Protein AF-A0A939QB23-F1 (afdb_monomer_lite)

Foldseek 3Di:
DDDPDDPVVLVVVLVVLLVVCVVVVDQEAEDEDDSRLLSNLVSCLVVVHAYEYEDPDFPLDPPDPPVVNVVSLVSLLVSLVSHQAYEYQDPVRLVVCVVSCSDPNVRYHYDHDDDPDDPPVPDDDCVVDNDDDDDDDPPPDPDDDDDPVPPPDDPDDDDPPVVVVVPDDPPPPPPPPD

pLDDT: mean 72.76, std 22.49, range [26.06, 95.0]

Sequence (178 aa):
MVRPIRPRDDFRAALHIRRELRKLRPDLVSTHSSKAGLLGRIAARSLGLPAIFTAHGWAFTEGVPDRQRRLYVHVERIAARLCDRIITVSNYDKKLALQHRIAPVSKVVCIHNGMPDIPSQGMARPEIDPPRIVMVAIHSVRRRHLPTSAKRLLFCVSSISQLRRLANPLSEIFQTLS

Radius of gyration: 20.02 Å; chains: 1; bounding box: 53×46×44 Å

Structure (mmCIF, N/CA/C/O backbone):
data_AF-A0A939QB23-F1
#
_entry.id   AF-A0A939QB23-F1
#
loop_
_atom_site.group_PDB
_atom_site.id
_atom_site.type_symbol
_atom_site.label_atom_id
_atom_site.label_alt_id
_atom_site.label_comp_id
_atom_site.label_asym_id
_atom_site.label_entity_id
_atom_site.label_seq_id
_atom_site.pdbx_PDB_ins_code
_atom_site.Cartn_x
_atom_site.Cartn_y
_atom_site.Cartn_z
_atom_site.occupancy
_atom_site.B_iso_or_equiv
_atom_site.auth_seq_id
_atom_site.auth_comp_id
_atom_site.auth_asym_id
_atom_site.auth_atom_id
_atom_site.pdbx_PDB_model_num
ATOM 1 N N . MET A 1 1 ? -6.378 -10.183 -11.777 1.00 32.69 1 MET A N 1
ATOM 2 C CA . MET A 1 1 ? -7.814 -10.538 -11.657 1.00 32.69 1 MET A CA 1
ATOM 3 C C . MET A 1 1 ? -8.615 -9.254 -11.429 1.00 32.69 1 MET A C 1
ATOM 5 O O . MET A 1 1 ? -8.747 -8.818 -10.291 1.00 32.69 1 MET A O 1
ATOM 9 N N . VAL A 1 2 ? -9.081 -8.598 -12.497 1.00 35.09 2 VAL A N 1
ATOM 10 C CA . VAL A 1 2 ? -9.930 -7.396 -12.395 1.00 35.09 2 VAL A CA 1
ATOM 11 C C . VAL A 1 2 ? -11.334 -7.869 -12.026 1.00 35.09 2 VAL A C 1
ATOM 13 O O . VAL A 1 2 ? -12.062 -8.391 -12.864 1.00 35.09 2 VAL A O 1
ATOM 16 N N . ARG A 1 3 ? -11.689 -7.800 -10.739 1.00 54.53 3 ARG A N 1
ATOM 17 C CA . ARG A 1 3 ? -13.065 -8.076 -10.307 1.00 54.53 3 ARG A CA 1
ATOM 18 C C . ARG A 1 3 ? -13.922 -6.851 -10.628 1.00 54.53 3 ARG A C 1
ATOM 20 O O . ARG A 1 3 ? -13.479 -5.748 -10.298 1.00 54.53 3 ARG A O 1
ATOM 27 N N . PRO A 1 4 ? -15.131 -7.017 -11.191 1.00 59.88 4 PRO A N 1
ATOM 28 C CA . PRO A 1 4 ? -16.029 -5.892 -11.409 1.00 59.88 4 PRO A CA 1
ATOM 29 C C . PRO A 1 4 ? -16.252 -5.139 -10.092 1.00 59.88 4 PRO A C 1
ATOM 31 O O . PRO A 1 4 ? -16.305 -5.733 -9.007 1.00 59.88 4 PRO A O 1
ATOM 34 N N . ILE A 1 5 ? -16.309 -3.812 -10.174 1.00 60.44 5 ILE A N 1
ATOM 35 C CA . ILE A 1 5 ? -16.643 -2.965 -9.029 1.00 60.44 5 ILE A CA 1
ATOM 36 C C . ILE A 1 5 ? -18.128 -3.185 -8.758 1.00 60.44 5 ILE A C 1
ATOM 38 O O . ILE A 1 5 ? -18.967 -2.918 -9.613 1.00 60.44 5 ILE A O 1
ATOM 42 N N . ARG A 1 6 ? -18.447 -3.742 -7.589 1.00 73.56 6 ARG A N 1
ATOM 43 C CA . ARG A 1 6 ? -19.817 -4.035 -7.169 1.00 73.56 6 ARG A CA 1
ATOM 44 C C . ARG A 1 6 ? -20.005 -3.351 -5.824 1.00 73.56 6 ARG A C 1
ATOM 46 O O . ARG A 1 6 ? -19.700 -3.960 -4.802 1.00 73.56 6 ARG A O 1
ATOM 53 N N . PRO A 1 7 ? -20.493 -2.099 -5.802 1.00 72.31 7 PRO A N 1
ATOM 54 C CA . PRO A 1 7 ? -20.489 -1.268 -4.598 1.00 72.31 7 PRO A CA 1
ATOM 55 C C . PRO A 1 7 ? -21.132 -1.936 -3.377 1.00 72.31 7 PRO A C 1
ATOM 57 O O . PRO A 1 7 ? -20.611 -1.835 -2.271 1.00 72.31 7 PRO A O 1
ATOM 60 N N . ARG A 1 8 ? -22.227 -2.682 -3.578 1.00 75.19 8 ARG A N 1
ATOM 61 C CA . ARG A 1 8 ? -22.914 -3.420 -2.504 1.00 75.19 8 ARG A CA 1
ATOM 62 C C . ARG A 1 8 ? -22.059 -4.549 -1.922 1.00 75.19 8 ARG A C 1
ATOM 64 O O . ARG A 1 8 ? -21.969 -4.680 -0.702 1.00 75.19 8 ARG A O 1
ATOM 71 N N . ASP A 1 9 ? -21.424 -5.341 -2.780 1.00 77.19 9 ASP A N 1
ATOM 72 C CA . ASP A 1 9 ? -20.570 -6.458 -2.358 1.00 77.19 9 ASP A CA 1
ATOM 73 C C . ASP A 1 9 ? -19.277 -5.943 -1.716 1.00 77.19 9 ASP A C 1
ATOM 75 O O . ASP A 1 9 ? -18.824 -6.478 -0.706 1.00 77.19 9 ASP A O 1
ATOM 79 N N . ASP A 1 10 ? -18.726 -4.855 -2.252 1.00 77.56 10 ASP A N 1
ATOM 80 C CA . ASP A 1 10 ? -17.527 -4.196 -1.737 1.00 77.56 10 ASP A CA 1
ATOM 81 C C . ASP A 1 10 ? -17.780 -3.560 -0.363 1.00 77.56 10 ASP A C 1
ATOM 83 O O . ASP A 1 10 ? -16.948 -3.670 0.539 1.00 77.56 10 ASP A O 1
ATOM 87 N N . PHE A 1 11 ? -18.967 -2.982 -0.154 1.00 78.94 11 PHE A N 1
ATOM 88 C CA . PHE A 1 11 ? -19.389 -2.484 1.152 1.00 78.94 11 PHE A CA 1
ATOM 89 C C . PHE A 1 11 ? -19.554 -3.615 2.175 1.00 78.94 11 PHE A C 1
ATOM 91 O O . PHE A 1 11 ? -19.039 -3.527 3.292 1.00 78.94 11 PHE A O 1
ATOM 98 N N . ARG A 1 12 ? -20.207 -4.724 1.794 1.00 80.94 12 ARG A N 1
ATOM 99 C CA . ARG A 1 12 ? -20.306 -5.918 2.653 1.00 80.94 12 ARG A CA 1
ATOM 100 C C . ARG A 1 12 ? -18.926 -6.477 2.996 1.00 80.94 12 ARG A C 1
ATOM 102 O O . ARG A 1 12 ? -18.689 -6.835 4.149 1.00 80.94 12 ARG A O 1
ATOM 109 N N . ALA A 1 13 ? -18.007 -6.503 2.032 1.00 78.44 13 ALA A N 1
ATOM 110 C CA . ALA A 1 13 ? -16.631 -6.926 2.252 1.00 78.44 13 ALA A CA 1
ATOM 111 C C . ALA A 1 13 ? -15.901 -6.001 3.239 1.00 78.44 13 ALA A C 1
ATOM 113 O O . ALA A 1 13 ? -15.275 -6.498 4.172 1.00 78.44 13 ALA A O 1
ATOM 114 N N . ALA A 1 14 ? -16.031 -4.677 3.108 1.00 80.19 14 ALA A N 1
ATOM 115 C CA . ALA A 1 14 ? -15.450 -3.726 4.059 1.00 80.19 14 ALA A CA 1
ATOM 116 C C . ALA A 1 14 ? -15.999 -3.911 5.482 1.00 80.19 14 ALA A C 1
ATOM 118 O O . ALA A 1 14 ? -15.229 -3.932 6.443 1.00 80.19 14 ALA A O 1
ATOM 119 N N . LEU A 1 15 ? -17.316 -4.105 5.629 1.00 83.50 15 LEU A N 1
ATOM 120 C CA . LEU A 1 15 ? -17.930 -4.389 6.929 1.00 83.50 15 LEU A CA 1
ATOM 121 C C . LEU A 1 15 ? -17.417 -5.697 7.532 1.00 83.50 15 LEU A C 1
ATOM 123 O O . LEU A 1 15 ? -17.169 -5.758 8.736 1.00 83.50 15 LEU A O 1
ATOM 127 N N . HIS A 1 16 ? -17.243 -6.729 6.709 1.00 84.44 16 HIS A N 1
ATOM 128 C CA . HIS A 1 16 ? -16.694 -8.003 7.150 1.00 84.44 16 HIS A CA 1
ATOM 129 C C . HIS A 1 16 ? -15.240 -7.854 7.612 1.00 84.44 16 HIS A C 1
ATOM 131 O O . HIS A 1 16 ? -14.918 -8.254 8.726 1.00 84.44 16 HIS A O 1
ATOM 137 N N . ILE A 1 17 ? -14.386 -7.197 6.817 1.00 85.06 17 ILE A N 1
ATOM 138 C CA . ILE A 1 17 ? -12.991 -6.909 7.187 1.00 85.06 17 ILE A CA 1
ATOM 139 C C . ILE A 1 17 ? -12.943 -6.141 8.509 1.00 85.06 17 ILE A C 1
ATOM 141 O O . ILE A 1 17 ? -12.221 -6.528 9.419 1.00 85.06 17 ILE A O 1
ATOM 145 N N . ARG A 1 18 ? -13.763 -5.097 8.662 1.00 89.25 18 ARG A N 1
ATOM 146 C CA . ARG A 1 18 ? -13.840 -4.314 9.901 1.00 89.25 18 ARG A CA 1
ATOM 147 C C . ARG A 1 18 ? -14.243 -5.163 11.109 1.00 89.25 18 ARG A C 1
ATOM 149 O O . ARG A 1 18 ? -13.674 -4.997 12.184 1.00 89.25 18 ARG A O 1
ATOM 156 N N . ARG A 1 19 ? -15.230 -6.053 10.963 1.00 87.69 19 ARG A N 1
ATOM 157 C CA . ARG A 1 19 ? -15.649 -6.959 12.048 1.00 87.69 19 ARG A CA 1
ATOM 158 C C . ARG A 1 19 ? -14.505 -7.874 12.474 1.00 87.69 19 ARG A C 1
ATOM 160 O O . ARG A 1 19 ? -14.288 -8.028 13.670 1.00 87.69 19 ARG A O 1
ATOM 167 N N . GLU A 1 20 ? -13.768 -8.425 11.519 1.00 86.75 20 GLU A N 1
ATOM 168 C CA . GLU A 1 20 ? -12.637 -9.307 11.811 1.00 86.75 20 GLU A CA 1
ATOM 169 C C . GLU A 1 20 ? -11.455 -8.546 12.425 1.00 86.75 20 GLU A C 1
ATOM 171 O O . GLU A 1 20 ? -10.930 -8.977 13.447 1.00 86.75 20 GLU A O 1
ATOM 176 N N . LEU A 1 21 ? -11.105 -7.364 11.906 1.00 84.00 21 LEU A N 1
ATOM 177 C CA . LEU A 1 21 ? -10.065 -6.509 12.493 1.00 84.00 21 LEU A CA 1
ATOM 178 C C . LEU A 1 21 ? -10.391 -6.111 13.938 1.00 84.00 21 LEU A C 1
ATOM 180 O O . LEU A 1 21 ? -9.507 -6.110 14.788 1.00 84.00 21 LEU A O 1
ATOM 184 N N . ARG A 1 22 ? -11.662 -5.826 14.247 1.00 89.44 22 ARG A N 1
ATOM 185 C CA . ARG A 1 22 ? -12.090 -5.509 15.617 1.00 89.44 22 ARG A CA 1
ATOM 186 C C . ARG A 1 22 ? -11.928 -6.685 16.581 1.00 89.44 22 ARG A C 1
ATOM 188 O O . ARG A 1 22 ? -11.632 -6.455 17.749 1.00 89.44 22 ARG A O 1
ATOM 195 N N . LYS A 1 23 ? -12.175 -7.914 16.118 1.00 85.00 23 LYS A N 1
ATOM 196 C CA . LYS A 1 23 ? -12.001 -9.127 16.932 1.00 85.00 23 LYS A CA 1
ATOM 197 C C . LYS A 1 23 ? -10.524 -9.442 17.140 1.00 85.00 23 LYS A C 1
ATOM 199 O O . LYS A 1 23 ? -10.130 -9.749 18.255 1.00 85.00 23 LYS A O 1
ATOM 204 N N . LEU A 1 24 ? -9.738 -9.358 16.066 1.00 89.00 24 LEU A N 1
ATOM 205 C CA . LEU A 1 24 ? -8.317 -9.692 16.070 1.00 89.00 24 LEU A CA 1
ATOM 206 C C . LEU A 1 24 ? -7.483 -8.657 16.841 1.00 89.00 24 LEU A C 1
ATOM 208 O O . LEU A 1 24 ? -6.508 -9.037 17.472 1.00 89.00 24 LEU A O 1
ATOM 212 N N . ARG A 1 25 ? -7.867 -7.371 16.782 1.00 85.00 25 ARG A N 1
ATOM 213 C CA . ARG A 1 25 ? -7.126 -6.229 17.349 1.00 85.00 25 ARG A CA 1
ATOM 214 C C . ARG A 1 25 ? -5.629 -6.247 16.984 1.00 85.00 25 ARG A C 1
ATOM 216 O O . ARG A 1 25 ? -4.793 -6.275 17.879 1.00 85.00 25 ARG A O 1
ATOM 223 N N . PRO A 1 26 ? -5.275 -6.262 15.686 1.00 81.38 26 PRO A N 1
ATOM 224 C CA . PRO A 1 26 ? -3.874 -6.282 15.288 1.00 81.38 26 PRO A CA 1
ATOM 225 C C . PRO A 1 26 ? -3.195 -4.946 15.590 1.00 81.38 26 PRO A C 1
ATOM 227 O O . PRO A 1 26 ? -3.803 -3.894 15.408 1.00 81.38 26 PRO A O 1
ATOM 230 N N . ASP A 1 27 ? -1.908 -4.987 15.920 1.00 83.69 27 ASP A N 1
ATOM 231 C CA . ASP A 1 27 ? -1.092 -3.777 16.085 1.00 83.69 27 ASP A CA 1
ATOM 232 C C . ASP A 1 27 ? -0.851 -3.045 14.752 1.00 83.69 27 ASP A C 1
ATOM 234 O O . ASP A 1 27 ? -0.605 -1.841 14.722 1.00 83.69 27 ASP A O 1
ATOM 238 N N . LEU A 1 28 ? -0.921 -3.773 13.630 1.00 87.69 28 LEU A N 1
ATOM 239 C CA . LEU A 1 28 ? -0.675 -3.243 12.292 1.00 87.69 28 LEU A CA 1
ATOM 240 C C . LEU A 1 28 ? -1.456 -4.008 11.219 1.00 87.69 28 LEU A C 1
ATOM 242 O O . LEU A 1 28 ? -1.481 -5.239 11.198 1.00 87.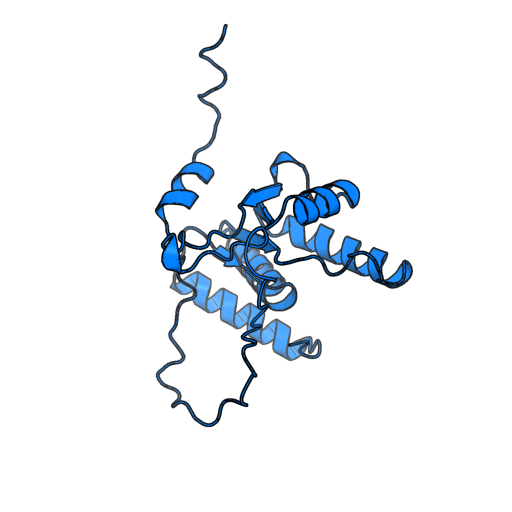69 28 LEU A O 1
ATOM 246 N N . VAL A 1 29 ? -2.027 -3.277 10.262 1.00 88.31 29 VAL A N 1
ATOM 247 C CA . VAL A 1 29 ? -2.703 -3.845 9.090 1.00 88.31 29 VAL A CA 1
ATOM 248 C C . VAL A 1 29 ? -1.843 -3.655 7.842 1.00 88.31 29 VAL A C 1
ATOM 250 O O . VAL A 1 29 ? -1.666 -2.537 7.369 1.00 88.31 29 VAL A O 1
ATOM 253 N N . SER A 1 30 ? -1.344 -4.747 7.260 1.00 88.69 30 SER A N 1
ATOM 254 C CA . SER A 1 30 ? -0.677 -4.703 5.952 1.00 88.69 30 SER A CA 1
ATOM 255 C C . SER A 1 30 ? -1.647 -5.036 4.829 1.00 88.69 30 SER A C 1
ATOM 257 O O . SER A 1 30 ? -2.411 -5.999 4.911 1.00 88.69 30 SER A O 1
ATOM 259 N N . THR A 1 31 ? -1.614 -4.245 3.762 1.00 88.25 31 THR A N 1
ATOM 260 C CA . THR A 1 31 ? -2.477 -4.436 2.600 1.00 88.25 31 THR A CA 1
ATOM 261 C C . THR A 1 31 ? -1.694 -4.476 1.298 1.00 88.25 31 THR A C 1
ATOM 263 O O . THR A 1 31 ? -0.767 -3.703 1.072 1.00 88.25 31 THR A O 1
ATOM 266 N N . HIS A 1 32 ? -2.131 -5.365 0.412 1.00 83.25 32 HIS A N 1
ATOM 267 C CA . HIS A 1 32 ? -1.605 -5.553 -0.934 1.00 83.25 32 HIS A CA 1
ATOM 268 C C . HIS A 1 32 ? -2.803 -5.527 -1.898 1.00 83.25 32 HIS A C 1
ATOM 270 O O . HIS A 1 32 ? -3.909 -5.899 -1.500 1.00 83.25 32 HIS A O 1
ATOM 276 N N . SER A 1 33 ? -2.603 -5.117 -3.156 1.00 75.88 33 SER A N 1
ATOM 277 C CA . SER A 1 33 ? -3.649 -4.923 -4.188 1.00 75.88 33 SER A CA 1
ATOM 278 C C . SER A 1 33 ? -4.497 -3.649 -4.037 1.00 75.88 33 SER A C 1
ATOM 280 O O . SER A 1 33 ? -4.938 -3.301 -2.949 1.00 75.88 33 SER A O 1
ATOM 282 N N . SER A 1 34 ? -4.846 -3.006 -5.161 1.00 72.25 34 SER A N 1
ATOM 283 C CA . SER A 1 34 ? -5.595 -1.735 -5.172 1.00 72.25 34 SER A CA 1
ATOM 284 C C . SER A 1 34 ? -6.982 -1.831 -4.520 1.00 72.25 34 SER A C 1
ATOM 286 O O . SER A 1 34 ? -7.273 -1.102 -3.576 1.00 72.25 34 SER A O 1
ATOM 288 N N . LYS A 1 35 ? -7.841 -2.764 -4.967 1.00 76.38 35 LYS A N 1
ATOM 289 C CA . LYS A 1 35 ? -9.232 -2.871 -4.481 1.00 76.38 35 LYS A CA 1
ATOM 290 C C . LYS A 1 35 ? -9.325 -3.409 -3.051 1.00 76.38 35 LYS A C 1
ATOM 292 O O . LYS A 1 35 ? -9.913 -2.768 -2.186 1.00 76.38 35 LYS A O 1
ATOM 297 N N . ALA A 1 36 ? -8.736 -4.579 -2.796 1.00 74.12 36 ALA A N 1
ATOM 298 C CA . ALA A 1 36 ? -8.741 -5.184 -1.464 1.00 74.12 36 ALA A CA 1
ATOM 299 C C . ALA A 1 36 ? -7.970 -4.321 -0.454 1.00 74.12 36 ALA A C 1
ATOM 301 O O . ALA A 1 36 ? -8.427 -4.147 0.674 1.00 74.12 36 ALA A O 1
ATOM 302 N N . GLY A 1 37 ? -6.856 -3.715 -0.876 1.00 81.06 37 GLY A N 1
ATOM 303 C CA . GLY A 1 37 ? -6.085 -2.819 -0.028 1.00 81.06 37 GLY A CA 1
ATOM 304 C C . GLY A 1 37 ? -6.776 -1.492 0.255 1.00 81.06 37 GLY A C 1
ATOM 305 O O . GLY A 1 37 ? -6.636 -0.973 1.356 1.00 81.06 37 GLY A O 1
ATOM 306 N N . LEU A 1 38 ? -7.591 -0.955 -0.658 1.00 84.56 38 LEU A N 1
ATOM 307 C CA . LEU A 1 38 ? -8.442 0.195 -0.341 1.00 84.56 38 LEU A CA 1
ATOM 308 C C . LEU A 1 38 ? -9.465 -0.152 0.752 1.00 84.56 38 LEU A C 1
ATOM 310 O O . LEU A 1 38 ? -9.548 0.561 1.748 1.00 84.56 38 LEU A O 1
ATOM 314 N N . LEU A 1 39 ? -10.198 -1.263 0.613 1.00 85.75 39 LEU A N 1
ATOM 315 C CA . LEU A 1 39 ? -11.192 -1.676 1.616 1.00 85.75 39 LEU A CA 1
ATOM 316 C C . LEU A 1 39 ? -10.543 -1.993 2.973 1.00 85.75 39 LEU A C 1
ATOM 318 O O . LEU A 1 39 ? -11.077 -1.603 4.011 1.00 85.75 39 LEU A O 1
ATOM 322 N N . GLY A 1 40 ? -9.379 -2.650 2.969 1.00 86.00 40 GLY A N 1
ATOM 323 C CA . GLY A 1 40 ? -8.603 -2.932 4.178 1.00 86.00 40 GLY A CA 1
ATOM 324 C C . GLY A 1 40 ? -8.139 -1.662 4.890 1.00 86.00 40 GLY A C 1
ATOM 325 O O . GLY A 1 40 ? -8.331 -1.538 6.097 1.00 86.00 40 GLY A O 1
ATOM 326 N N . ARG A 1 41 ? -7.622 -0.681 4.140 1.00 90.00 41 ARG A N 1
ATOM 327 C CA . ARG A 1 41 ? -7.228 0.630 4.676 1.00 90.00 41 ARG A CA 1
ATOM 328 C C . ARG A 1 41 ? -8.411 1.412 5.247 1.00 90.00 41 ARG A C 1
ATOM 330 O O . ARG A 1 41 ? -8.301 1.960 6.338 1.00 90.00 41 ARG A O 1
ATOM 337 N N . ILE A 1 42 ? -9.560 1.423 4.562 1.00 90.50 42 ILE A N 1
ATOM 338 C CA . ILE A 1 42 ? -10.794 2.045 5.080 1.00 90.50 42 ILE A CA 1
ATOM 339 C C . ILE A 1 42 ? -11.196 1.395 6.409 1.00 90.50 42 ILE A C 1
ATOM 341 O O . ILE A 1 42 ? -11.478 2.093 7.384 1.00 90.50 42 ILE A O 1
ATOM 345 N N . ALA A 1 43 ? -11.202 0.061 6.466 1.00 89.44 43 ALA A N 1
ATOM 346 C CA . ALA A 1 43 ? -11.571 -0.672 7.668 1.00 89.44 43 ALA A CA 1
ATOM 347 C C . ALA A 1 43 ? -10.603 -0.396 8.832 1.00 89.44 43 ALA A C 1
ATOM 349 O O . ALA A 1 43 ? -11.070 -0.101 9.933 1.00 89.44 43 ALA A O 1
ATOM 350 N N . ALA A 1 44 ? -9.290 -0.417 8.584 1.00 89.56 44 ALA A N 1
ATOM 351 C CA . ALA A 1 44 ? -8.259 -0.110 9.578 1.00 89.56 44 ALA A CA 1
ATOM 352 C C . ALA A 1 44 ? -8.396 1.322 10.118 1.00 89.56 44 ALA A C 1
ATOM 354 O O . ALA A 1 44 ? -8.524 1.517 11.327 1.00 89.56 44 ALA A O 1
ATOM 355 N N . ARG A 1 45 ? -8.514 2.311 9.219 1.00 92.25 45 ARG A N 1
ATOM 356 C CA . ARG A 1 45 ? -8.738 3.724 9.562 1.00 92.25 45 ARG A CA 1
ATOM 357 C C . ARG A 1 45 ? -9.982 3.906 10.436 1.00 92.25 45 ARG A C 1
ATOM 359 O O . ARG A 1 45 ? -9.934 4.638 11.416 1.00 92.25 45 ARG A O 1
ATOM 366 N N . SER A 1 46 ? -11.080 3.212 10.118 1.00 93.12 46 SER A N 1
ATOM 367 C CA . SER A 1 46 ? -12.337 3.286 10.886 1.00 93.12 46 SER A CA 1
ATOM 368 C C . SER A 1 46 ? -12.252 2.712 12.307 1.00 93.12 46 SER A C 1
ATOM 370 O O . SER A 1 46 ? -13.182 2.885 13.094 1.00 93.12 46 SER A O 1
ATOM 372 N N . LEU A 1 47 ? -11.180 1.979 12.611 1.00 90.06 47 LEU A N 1
ATOM 373 C CA . LEU A 1 47 ? -10.906 1.374 13.911 1.00 90.06 47 LEU A CA 1
ATOM 374 C C . LEU A 1 47 ? -9.708 2.027 14.618 1.00 90.06 47 LEU A C 1
ATOM 376 O O . LEU A 1 47 ? -9.340 1.566 15.691 1.00 90.06 47 LEU A O 1
ATOM 380 N N . GLY A 1 48 ? -9.100 3.063 14.028 1.00 90.62 48 GLY A N 1
ATOM 381 C CA . GLY A 1 48 ? -7.887 3.689 14.563 1.00 90.62 48 GLY A CA 1
ATOM 382 C C . GLY A 1 48 ? -6.645 2.793 14.504 1.00 90.62 48 GLY A C 1
ATOM 383 O O . GLY A 1 48 ? -5.695 3.037 15.237 1.00 90.62 48 GLY A O 1
ATOM 384 N N . LEU A 1 49 ? -6.649 1.756 13.660 1.00 85.56 49 LEU A N 1
ATOM 385 C CA . LEU A 1 49 ? -5.529 0.824 13.534 1.00 85.56 49 LEU A CA 1
ATOM 386 C C . LEU A 1 49 ? -4.485 1.364 12.544 1.00 85.56 49 LEU A C 1
ATOM 388 O O . LEU A 1 49 ? -4.880 1.796 11.452 1.00 85.56 49 LEU A O 1
ATOM 392 N N . PRO A 1 50 ? -3.179 1.281 12.865 1.00 84.94 50 PRO A N 1
ATOM 393 C CA . PRO A 1 50 ? -2.116 1.589 11.918 1.00 84.94 50 PRO A CA 1
ATOM 394 C C . PRO A 1 50 ? -2.213 0.710 10.670 1.00 84.94 50 PRO A C 1
ATOM 396 O O . PRO A 1 50 ? -2.521 -0.485 10.756 1.00 84.94 50 PRO A O 1
ATOM 399 N N . ALA A 1 51 ? -1.933 1.276 9.497 1.00 90.31 51 ALA A N 1
ATOM 400 C CA . ALA A 1 51 ? -2.007 0.552 8.234 1.00 90.31 51 ALA A CA 1
ATOM 401 C C . ALA A 1 51 ? -0.849 0.871 7.285 1.00 90.31 51 ALA A C 1
ATOM 403 O O . ALA A 1 51 ? -0.500 2.027 7.059 1.00 90.31 51 ALA A O 1
ATOM 404 N N . ILE A 1 52 ? -0.311 -0.157 6.631 1.00 92.56 52 ILE A N 1
ATOM 405 C CA . ILE A 1 52 ? 0.644 -0.026 5.527 1.00 92.56 52 ILE A CA 1
ATOM 406 C C . ILE A 1 52 ? 0.064 -0.587 4.231 1.00 92.56 52 ILE A C 1
ATOM 408 O O . ILE A 1 52 ? -0.761 -1.506 4.225 1.00 92.56 52 ILE A O 1
ATOM 412 N N . PHE A 1 53 ? 0.494 -0.011 3.112 1.00 92.62 53 PHE A N 1
ATOM 413 C CA . PHE A 1 53 ? 0.129 -0.478 1.780 1.00 92.62 53 PHE A CA 1
ATOM 414 C C . PHE A 1 53 ? 1.371 -0.768 0.954 1.00 92.62 53 PHE A C 1
ATOM 416 O O . PHE A 1 53 ? 2.206 0.117 0.788 1.00 92.62 53 PHE A O 1
ATOM 423 N N . THR A 1 54 ? 1.464 -1.968 0.391 1.00 90.62 54 THR A N 1
ATOM 424 C CA . THR A 1 54 ? 2.537 -2.324 -0.539 1.00 90.62 54 THR A CA 1
ATOM 425 C C . THR A 1 54 ? 2.034 -2.256 -1.977 1.00 90.62 54 THR A C 1
ATOM 427 O O . THR A 1 54 ? 1.127 -2.994 -2.378 1.00 90.62 54 THR A O 1
ATOM 430 N N . ALA A 1 55 ? 2.638 -1.364 -2.760 1.00 89.31 55 ALA A N 1
ATOM 431 C CA . ALA A 1 55 ? 2.385 -1.197 -4.180 1.00 89.31 55 ALA A CA 1
ATOM 432 C C . ALA A 1 55 ? 3.232 -2.189 -4.990 1.00 89.31 55 ALA A C 1
ATOM 434 O O . ALA A 1 55 ? 4.460 -2.189 -4.904 1.00 89.31 55 ALA A O 1
ATOM 435 N N . HIS A 1 56 ? 2.560 -3.004 -5.805 1.00 86.00 56 HIS A N 1
ATOM 436 C CA . HIS A 1 56 ? 3.170 -3.934 -6.762 1.00 86.00 56 HIS A CA 1
ATOM 437 C C . HIS A 1 56 ? 2.992 -3.409 -8.195 1.00 86.00 56 HIS A C 1
ATOM 439 O O . HIS A 1 56 ? 2.476 -4.111 -9.062 1.00 86.00 56 HIS A O 1
ATOM 445 N N . GLY A 1 57 ? 3.339 -2.140 -8.406 1.00 84.19 57 GLY A N 1
ATOM 446 C CA . GLY A 1 57 ? 3.007 -1.391 -9.614 1.00 84.19 57 GLY A CA 1
ATOM 447 C C . GLY A 1 57 ? 1.765 -0.513 -9.455 1.00 84.19 57 GLY A C 1
ATOM 448 O O . GLY A 1 57 ? 0.875 -0.770 -8.637 1.00 84.19 57 GLY A O 1
ATOM 449 N N . TRP A 1 58 ? 1.716 0.549 -10.254 1.00 85.44 58 TRP A N 1
ATOM 450 C CA . TRP A 1 58 ? 0.668 1.563 -10.214 1.00 85.44 58 TRP A CA 1
ATOM 451 C C . TRP A 1 58 ? -0.272 1.458 -11.417 1.00 85.44 58 TRP A C 1
ATOM 453 O O . TRP A 1 58 ? 0.152 1.173 -12.529 1.00 85.44 58 TRP A O 1
ATOM 463 N N . ALA A 1 59 ? -1.554 1.779 -11.229 1.00 81.06 59 ALA A N 1
ATOM 464 C CA . ALA A 1 59 ? -2.527 1.825 -12.330 1.00 81.06 59 ALA A CA 1
ATOM 465 C C . ALA A 1 59 ? -2.341 3.037 -13.274 1.00 81.06 59 ALA A C 1
ATOM 467 O O . ALA A 1 59 ? -3.104 3.215 -14.217 1.00 81.06 59 ALA A O 1
ATOM 468 N N . PHE A 1 60 ? -1.352 3.893 -13.004 1.00 81.81 60 PHE A N 1
ATOM 469 C CA . PHE A 1 60 ? -1.053 5.119 -13.749 1.00 81.81 60 PHE A CA 1
ATOM 470 C C . PHE A 1 60 ? 0.318 5.078 -14.446 1.00 81.81 60 PHE A C 1
ATOM 472 O O . PHE A 1 60 ? 0.889 6.129 -14.735 1.00 81.81 60 PHE A O 1
ATOM 479 N N . THR A 1 61 ? 0.835 3.880 -14.730 1.00 81.31 61 THR A N 1
ATOM 480 C CA . THR A 1 61 ? 2.087 3.656 -15.468 1.00 81.31 61 THR A CA 1
ATOM 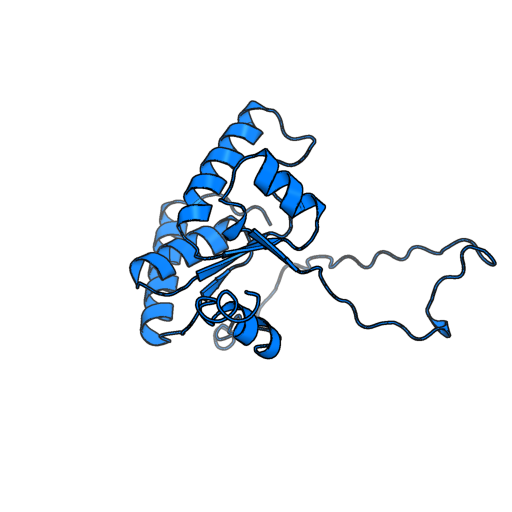481 C C . THR A 1 61 ? 2.050 4.190 -16.905 1.00 81.31 61 THR A C 1
ATOM 483 O O . THR A 1 61 ? 1.035 4.682 -17.418 1.00 81.31 61 THR A O 1
ATOM 486 N N . GLU A 1 62 ? 3.210 4.169 -17.554 1.00 74.31 62 GLU A N 1
ATOM 487 C CA . GLU A 1 62 ? 3.378 4.491 -18.972 1.00 74.31 62 GLU A CA 1
ATOM 488 C C . GLU A 1 62 ? 2.491 3.595 -19.856 1.00 74.31 62 GLU A C 1
ATOM 490 O O . GLU A 1 62 ? 2.319 2.412 -19.577 1.00 74.31 62 GLU A O 1
ATOM 495 N N . GLY A 1 63 ? 1.847 4.183 -20.872 1.00 76.38 63 GLY A N 1
ATOM 496 C CA . GLY A 1 63 ? 0.892 3.493 -21.755 1.00 76.38 63 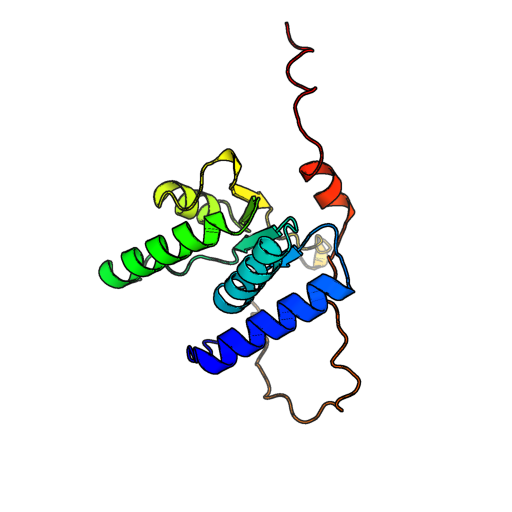GLY A CA 1
ATOM 497 C C . GLY A 1 63 ? -0.595 3.642 -21.392 1.00 76.38 63 GLY A C 1
ATOM 498 O O . GLY A 1 63 ? -1.452 3.311 -22.207 1.00 76.38 63 GLY A O 1
ATOM 499 N N . VAL A 1 64 ? -0.936 4.184 -20.216 1.00 82.69 64 VAL A N 1
ATOM 500 C CA . VAL A 1 64 ? -2.336 4.478 -19.846 1.00 82.69 64 VAL A CA 1
ATOM 501 C C . VAL A 1 64 ? -2.776 5.834 -20.425 1.00 82.69 64 VAL A C 1
ATOM 503 O O . VAL A 1 64 ? -2.058 6.818 -20.227 1.00 82.69 64 VAL A O 1
ATOM 506 N N . PRO A 1 65 ? -3.962 5.942 -21.065 1.00 86.94 65 PRO A N 1
ATOM 507 C CA . PRO A 1 65 ? -4.481 7.214 -21.568 1.00 86.94 65 PRO A CA 1
ATOM 508 C C . PRO A 1 65 ? -4.545 8.290 -20.479 1.00 86.94 65 PRO A C 1
ATOM 510 O O . PRO A 1 65 ? -5.016 8.030 -19.369 1.00 86.94 65 PRO A O 1
ATOM 513 N N . ASP A 1 66 ? -4.167 9.530 -20.799 1.00 86.06 66 ASP A N 1
ATOM 514 C CA . ASP A 1 66 ? -3.989 10.591 -19.795 1.00 86.06 66 ASP A CA 1
ATOM 515 C C . ASP A 1 66 ? -5.228 10.867 -18.936 1.00 86.06 66 ASP A C 1
ATOM 517 O O . ASP A 1 66 ? -5.120 11.153 -17.742 1.00 86.06 66 ASP A O 1
ATOM 521 N N . ARG A 1 67 ? -6.430 10.758 -19.516 1.00 87.12 67 ARG A N 1
ATOM 522 C CA . ARG A 1 67 ? -7.690 10.916 -18.771 1.00 87.12 67 ARG A CA 1
ATOM 523 C C . ARG A 1 67 ? -7.847 9.841 -17.692 1.00 87.12 67 ARG A C 1
ATOM 525 O O . ARG A 1 67 ? -8.182 10.165 -16.554 1.00 87.12 67 ARG A O 1
ATOM 532 N N . GLN A 1 68 ? -7.573 8.584 -18.036 1.00 85.69 68 GLN A N 1
ATOM 533 C CA . GLN A 1 68 ? -7.641 7.463 -17.097 1.00 85.69 68 GLN A CA 1
ATOM 534 C C . GLN A 1 68 ? -6.515 7.550 -16.067 1.00 85.69 68 GLN A C 1
ATOM 536 O O . GLN A 1 68 ? -6.758 7.383 -14.873 1.00 85.69 68 GLN A O 1
ATOM 541 N N . ARG A 1 69 ? -5.306 7.917 -16.506 1.00 88.50 69 ARG A N 1
ATOM 542 C CA . ARG A 1 69 ? -4.158 8.144 -15.627 1.00 88.50 69 ARG A CA 1
ATOM 543 C C . ARG A 1 69 ? -4.482 9.153 -14.530 1.00 88.50 69 ARG A C 1
ATOM 545 O O . ARG A 1 69 ? -4.254 8.868 -13.357 1.00 88.50 69 ARG A O 1
ATOM 552 N N . ARG A 1 70 ? -5.050 10.312 -14.887 1.00 88.81 70 ARG A N 1
ATOM 553 C CA . ARG A 1 70 ? -5.451 11.332 -13.904 1.00 88.81 70 ARG A CA 1
ATOM 554 C C . ARG A 1 70 ? -6.442 10.772 -12.890 1.00 88.81 70 ARG A C 1
ATOM 556 O O . ARG A 1 70 ? -6.234 10.952 -11.694 1.00 88.81 70 ARG A O 1
ATOM 563 N N . LEU A 1 71 ? -7.468 10.051 -13.345 1.00 89.31 71 LEU A N 1
ATOM 564 C CA . LEU A 1 71 ? -8.443 9.419 -12.454 1.00 89.31 71 LEU A CA 1
ATOM 565 C C . LEU A 1 71 ? -7.768 8.459 -11.463 1.00 89.31 71 LEU A C 1
ATOM 567 O O . LEU A 1 71 ? -8.008 8.561 -10.261 1.00 89.31 71 LEU A O 1
ATOM 571 N N . TYR A 1 72 ? -6.886 7.577 -11.939 1.00 87.94 72 TYR A N 1
ATOM 572 C CA . TYR A 1 72 ? -6.161 6.651 -11.069 1.00 87.94 72 TYR A CA 1
ATOM 573 C C . TYR A 1 72 ? -5.252 7.372 -10.074 1.00 87.94 72 TYR A C 1
ATOM 575 O O . TYR A 1 72 ? -5.259 7.028 -8.896 1.00 87.94 72 TYR A O 1
ATOM 583 N N . VAL A 1 73 ? -4.539 8.416 -10.504 1.00 90.88 73 VAL A N 1
ATOM 584 C CA . VAL A 1 73 ? -3.724 9.256 -9.610 1.00 90.88 73 VAL A CA 1
ATOM 585 C C . VAL A 1 73 ? -4.586 9.899 -8.522 1.00 90.88 73 VAL A C 1
ATOM 587 O O . VAL A 1 73 ? -4.197 9.906 -7.356 1.00 90.88 73 VAL A O 1
ATOM 590 N N . HIS A 1 74 ? -5.767 10.421 -8.865 1.00 90.88 74 HIS A N 1
ATOM 591 C CA . HIS A 1 74 ? -6.679 11.009 -7.882 1.00 90.88 74 HIS A CA 1
ATOM 592 C C . HIS A 1 74 ? -7.175 9.976 -6.867 1.00 90.88 74 HIS A C 1
ATOM 594 O O . HIS A 1 74 ? -7.132 10.235 -5.663 1.00 90.88 74 HIS A O 1
ATOM 600 N N . VAL A 1 75 ? -7.592 8.798 -7.335 1.00 88.81 75 VAL A N 1
ATOM 601 C CA . VAL A 1 75 ? -8.039 7.704 -6.464 1.00 88.81 75 VAL A CA 1
ATOM 602 C C . VAL A 1 75 ? -6.909 7.251 -5.540 1.00 88.81 75 VAL A C 1
ATOM 604 O O . VAL A 1 75 ? -7.118 7.141 -4.332 1.00 88.81 75 VAL A O 1
ATOM 607 N N . GLU A 1 76 ? -5.700 7.054 -6.066 1.00 90.12 76 GLU A N 1
ATOM 608 C CA . GLU A 1 76 ? -4.550 6.607 -5.275 1.00 90.12 76 GLU A CA 1
ATOM 609 C C . GLU A 1 76 ? -4.076 7.670 -4.278 1.00 90.12 76 GLU A C 1
ATOM 611 O O . GLU A 1 76 ? -3.719 7.327 -3.155 1.00 90.12 76 GLU A O 1
ATOM 616 N N . ARG A 1 77 ? -4.162 8.967 -4.601 1.00 91.75 77 ARG A N 1
ATOM 617 C CA . ARG A 1 77 ? -3.901 10.054 -3.636 1.00 91.75 77 ARG A CA 1
ATOM 618 C C . ARG A 1 77 ? -4.867 10.033 -2.456 1.00 91.75 77 ARG A C 1
ATOM 620 O O . ARG A 1 77 ? -4.457 10.234 -1.314 1.00 91.75 77 ARG A O 1
ATOM 627 N N . ILE A 1 78 ? -6.155 9.808 -2.715 1.00 91.31 78 ILE A N 1
ATOM 628 C CA . ILE A 1 78 ? -7.157 9.688 -1.649 1.00 91.31 78 ILE A CA 1
ATOM 629 C C . ILE A 1 78 ? -6.866 8.433 -0.825 1.00 91.31 78 ILE A C 1
ATOM 631 O O . ILE A 1 78 ? -6.809 8.495 0.403 1.00 91.31 78 ILE A O 1
ATOM 635 N N . ALA A 1 79 ? -6.599 7.313 -1.493 1.00 89.25 79 ALA A N 1
ATOM 636 C CA . ALA A 1 79 ? -6.290 6.047 -0.847 1.00 89.25 79 ALA A CA 1
ATOM 637 C C . ALA A 1 79 ? -5.005 6.111 -0.001 1.00 89.25 79 ALA A C 1
ATOM 639 O O . ALA A 1 79 ? -4.941 5.529 1.082 1.00 89.25 79 ALA A O 1
ATOM 640 N N . ALA A 1 80 ? -4.003 6.875 -0.438 1.00 91.38 80 ALA A N 1
ATOM 641 C CA . ALA A 1 80 ? -2.757 7.105 0.283 1.00 91.38 80 ALA A CA 1
ATOM 642 C C . ALA A 1 80 ? -2.967 7.785 1.642 1.00 91.38 80 ALA A C 1
ATOM 644 O O . ALA A 1 80 ? -2.150 7.612 2.546 1.00 91.38 80 ALA A O 1
ATOM 645 N N . ARG A 1 81 ? -4.059 8.536 1.836 1.00 91.44 81 ARG A N 1
ATOM 646 C CA . ARG A 1 81 ? -4.411 9.143 3.134 1.00 91.44 81 ARG A CA 1
ATOM 647 C C . ARG A 1 81 ? -4.945 8.125 4.146 1.00 91.44 81 ARG A C 1
ATOM 649 O O . ARG A 1 81 ? -5.025 8.443 5.326 1.00 91.44 81 ARG A O 1
ATOM 656 N N . LEU A 1 82 ? -5.289 6.918 3.698 1.00 92.19 82 LEU A N 1
ATOM 657 C CA . LEU A 1 82 ? -5.899 5.870 4.520 1.00 92.19 82 LEU A CA 1
ATOM 658 C C . LEU A 1 82 ? -4.891 4.861 5.098 1.00 92.19 82 LEU A C 1
ATOM 660 O O . LEU A 1 82 ? -5.293 3.895 5.734 1.00 92.19 82 LEU A O 1
ATOM 664 N N . CYS A 1 83 ? -3.599 5.068 4.866 1.00 90.50 83 CYS A N 1
ATOM 665 C CA . CYS A 1 83 ? -2.498 4.303 5.459 1.00 90.50 83 CYS A CA 1
ATOM 666 C C . CYS A 1 83 ? -1.463 5.250 6.064 1.00 90.50 83 CYS A C 1
ATOM 668 O O . CYS A 1 83 ? -1.466 6.430 5.736 1.00 90.50 83 CYS A O 1
ATOM 670 N N . ASP A 1 84 ? -0.547 4.746 6.877 1.00 91.38 84 ASP A N 1
ATOM 671 C CA . ASP A 1 84 ? 0.544 5.492 7.509 1.00 91.38 84 ASP A CA 1
ATOM 672 C C . ASP A 1 84 ? 1.820 5.474 6.670 1.00 91.38 84 ASP A C 1
ATOM 674 O O . ASP A 1 84 ? 2.545 6.471 6.633 1.00 91.38 84 ASP A O 1
ATOM 678 N N . ARG A 1 85 ? 2.074 4.376 5.946 1.00 91.75 85 ARG A N 1
ATOM 679 C CA . ARG A 1 85 ? 3.199 4.225 5.008 1.00 91.75 85 ARG A CA 1
ATOM 680 C C . ARG A 1 85 ? 2.794 3.482 3.737 1.00 91.75 85 ARG A C 1
ATOM 682 O O . ARG A 1 85 ? 1.892 2.643 3.745 1.00 91.75 85 ARG A O 1
ATOM 689 N N . ILE A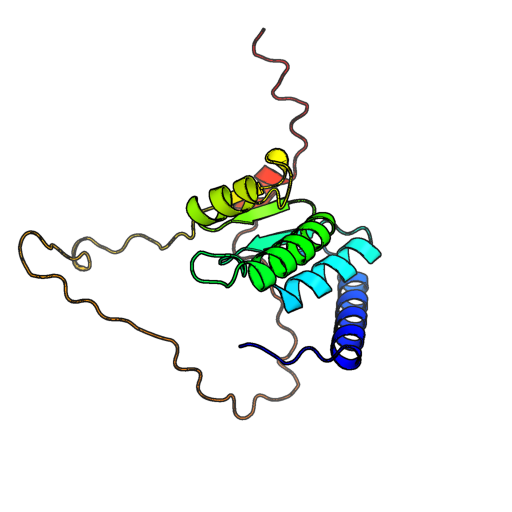 1 86 ? 3.493 3.803 2.654 1.00 94.12 86 ILE A N 1
ATOM 690 C CA . ILE A 1 86 ? 3.421 3.121 1.363 1.00 94.12 86 ILE A CA 1
ATOM 691 C C . ILE A 1 86 ? 4.779 2.480 1.100 1.00 94.12 86 ILE A C 1
ATOM 693 O O . ILE A 1 86 ? 5.795 3.172 1.093 1.00 94.12 86 ILE A O 1
ATOM 697 N N . ILE A 1 87 ? 4.783 1.173 0.870 1.00 93.94 87 ILE A N 1
ATOM 698 C CA . ILE A 1 87 ? 5.961 0.405 0.481 1.00 93.94 87 ILE A CA 1
ATOM 699 C C . ILE A 1 87 ? 5.909 0.190 -1.031 1.00 93.94 87 ILE A C 1
ATOM 701 O O . ILE A 1 87 ? 4.920 -0.318 -1.550 1.00 93.94 87 ILE A O 1
ATOM 705 N N . THR A 1 88 ? 6.955 0.567 -1.753 1.00 93.19 88 THR A N 1
ATOM 706 C CA . THR A 1 88 ? 7.116 0.270 -3.182 1.00 93.19 88 THR A CA 1
ATOM 707 C C . THR A 1 88 ? 8.149 -0.829 -3.368 1.00 93.19 88 THR A C 1
ATOM 709 O O . THR A 1 88 ? 9.178 -0.815 -2.696 1.00 93.19 88 THR A O 1
ATOM 712 N N . VAL A 1 89 ? 7.903 -1.754 -4.296 1.00 91.19 89 VAL A N 1
ATOM 713 C CA . VAL A 1 89 ? 8.808 -2.894 -4.542 1.00 91.19 89 VAL A CA 1
ATOM 714 C C . VAL A 1 89 ? 9.937 -2.606 -5.530 1.00 91.19 89 VAL A C 1
ATOM 716 O O . VAL A 1 89 ? 10.784 -3.462 -5.765 1.00 91.19 89 VAL A O 1
ATOM 719 N N . SER A 1 90 ? 9.948 -1.411 -6.121 1.00 90.19 90 SER A N 1
ATOM 720 C CA . SER A 1 90 ? 10.980 -0.961 -7.047 1.00 90.19 90 SER A CA 1
ATOM 721 C C . SER A 1 90 ? 11.236 0.542 -6.900 1.00 90.19 90 SER A C 1
ATOM 723 O O . SER A 1 90 ? 10.350 1.319 -6.518 1.00 90.19 90 SER A O 1
ATOM 725 N N . ASN A 1 91 ? 12.449 0.978 -7.252 1.00 91.38 91 ASN A N 1
ATOM 726 C CA . ASN A 1 91 ? 12.782 2.405 -7.310 1.00 91.38 91 ASN A CA 1
ATOM 727 C C . ASN A 1 91 ? 11.965 3.135 -8.388 1.00 91.38 91 ASN A C 1
ATOM 729 O O . ASN A 1 91 ? 11.650 4.314 -8.220 1.00 91.38 91 ASN A O 1
ATOM 733 N N . TYR A 1 92 ? 11.584 2.432 -9.459 1.00 90.44 92 TYR A N 1
ATOM 734 C CA . TYR A 1 92 ? 10.694 2.956 -10.493 1.00 90.44 92 TYR A CA 1
ATOM 735 C C . TYR A 1 92 ? 9.327 3.328 -9.905 1.00 90.44 92 TYR A C 1
ATOM 737 O O . TYR A 1 92 ? 8.883 4.467 -10.047 1.00 90.44 92 TYR A O 1
ATOM 745 N N . ASP A 1 93 ? 8.709 2.424 -9.141 1.00 91.62 93 ASP A N 1
ATOM 746 C CA . ASP A 1 93 ? 7.420 2.678 -8.492 1.00 91.62 93 ASP A CA 1
ATOM 747 C C . ASP A 1 93 ? 7.497 3.815 -7.471 1.00 91.62 93 ASP A C 1
ATOM 749 O O . ASP A 1 93 ? 6.561 4.613 -7.364 1.00 91.62 93 ASP A O 1
ATOM 753 N N . LYS A 1 94 ? 8.612 3.919 -6.733 1.00 92.88 94 LYS A N 1
ATOM 754 C CA . LYS A 1 94 ? 8.859 5.051 -5.830 1.00 92.88 94 LYS A CA 1
ATOM 755 C C . LYS A 1 94 ? 8.907 6.361 -6.608 1.00 92.88 94 LYS A C 1
ATOM 757 O O . LYS A 1 94 ? 8.212 7.308 -6.247 1.00 92.88 94 LYS A O 1
ATOM 762 N N . LYS A 1 95 ? 9.694 6.416 -7.685 1.00 93.88 95 LYS A N 1
ATOM 763 C CA . LYS A 1 95 ? 9.825 7.603 -8.538 1.00 93.88 95 LYS A CA 1
ATOM 764 C C . LYS A 1 95 ? 8.469 8.021 -9.100 1.00 93.88 95 LYS A C 1
ATOM 766 O O . LYS A 1 95 ? 8.107 9.189 -8.981 1.00 93.88 95 LYS A O 1
ATOM 771 N N . LEU A 1 96 ? 7.691 7.070 -9.610 1.00 92.25 96 LEU A N 1
ATOM 772 C CA . LEU A 1 96 ? 6.372 7.332 -10.177 1.00 92.25 96 LEU A CA 1
ATOM 773 C C . LEU A 1 96 ? 5.388 7.863 -9.115 1.00 92.25 96 LEU A C 1
ATOM 775 O O . LEU A 1 96 ? 4.662 8.829 -9.361 1.00 92.25 96 LEU A O 1
ATOM 779 N N . ALA A 1 97 ? 5.413 7.306 -7.899 1.00 92.62 97 ALA A N 1
ATOM 780 C CA . ALA A 1 97 ? 4.608 7.798 -6.780 1.00 92.62 97 ALA A CA 1
ATOM 781 C C . ALA A 1 97 ? 4.955 9.247 -6.388 1.00 92.62 97 ALA A C 1
ATOM 783 O O . ALA A 1 97 ? 4.056 10.037 -6.085 1.00 92.62 97 ALA A O 1
ATOM 784 N N . LEU A 1 98 ? 6.242 9.611 -6.412 1.00 93.94 98 LEU A N 1
ATOM 785 C CA . LEU A 1 98 ? 6.707 10.966 -6.102 1.00 93.94 98 LEU A CA 1
ATOM 786 C C . LEU A 1 98 ? 6.384 11.959 -7.225 1.00 93.94 98 LEU A C 1
ATOM 788 O O . LEU A 1 98 ? 5.844 13.030 -6.950 1.00 93.94 98 LEU A O 1
ATOM 792 N N . GLN A 1 99 ? 6.632 11.587 -8.483 1.00 93.38 99 GLN A N 1
ATOM 793 C CA . GLN A 1 99 ? 6.312 12.402 -9.662 1.00 93.38 99 GLN A CA 1
ATOM 794 C C . GLN A 1 99 ? 4.824 12.760 -9.708 1.00 93.38 99 GLN A C 1
ATOM 796 O O . GLN A 1 99 ? 4.457 13.921 -9.887 1.00 93.38 99 GLN A O 1
ATOM 801 N N . HIS A 1 100 ? 3.954 11.780 -9.455 1.00 91.94 100 HIS A N 1
ATOM 802 C CA . HIS A 1 100 ? 2.512 11.995 -9.398 1.00 91.94 100 HIS A CA 1
ATOM 803 C C . HIS A 1 100 ? 2.013 12.476 -8.033 1.00 91.94 100 HIS A C 1
ATOM 805 O O . HIS A 1 100 ? 0.801 12.576 -7.838 1.00 91.94 100 HIS A O 1
ATOM 811 N N . ARG A 1 101 ? 2.899 12.833 -7.092 1.00 93.94 101 ARG A N 1
ATOM 812 C CA . ARG A 1 101 ? 2.553 13.358 -5.758 1.00 93.94 101 ARG A CA 1
ATOM 813 C C . ARG A 1 101 ? 1.465 12.521 -5.074 1.00 93.94 101 ARG A C 1
ATOM 815 O O . ARG A 1 101 ? 0.456 13.058 -4.620 1.00 93.94 101 ARG A O 1
ATOM 822 N N . ILE A 1 102 ? 1.617 11.197 -5.088 1.00 93.56 102 ILE A N 1
ATOM 823 C CA . ILE A 1 102 ? 0.655 10.268 -4.476 1.00 93.56 102 ILE A CA 1
ATOM 824 C C . ILE A 1 102 ? 0.639 10.439 -2.958 1.00 93.56 102 ILE A C 1
ATOM 826 O O . ILE A 1 102 ? -0.423 10.450 -2.338 1.00 93.56 102 ILE A O 1
ATOM 830 N N . ALA A 1 103 ? 1.819 10.617 -2.370 1.00 92.88 103 ALA A N 1
ATOM 831 C CA . ALA A 1 103 ? 2.018 10.854 -0.952 1.00 92.88 103 ALA A CA 1
ATOM 832 C C . ALA A 1 103 ? 3.297 11.682 -0.717 1.00 92.88 103 ALA A C 1
ATOM 834 O O . ALA A 1 103 ? 4.153 11.731 -1.605 1.00 92.88 103 ALA A O 1
ATOM 835 N N . PRO A 1 104 ? 3.454 12.313 0.463 1.00 93.12 104 PRO A N 1
ATOM 836 C CA . PRO A 1 104 ? 4.712 12.941 0.860 1.00 93.12 104 PRO A CA 1
ATOM 837 C C . PRO A 1 104 ? 5.877 11.945 0.833 1.00 93.12 104 PRO A C 1
ATOM 839 O O . PRO A 1 104 ? 5.683 10.762 1.113 1.00 93.12 104 PRO A O 1
ATOM 842 N N . VAL A 1 105 ? 7.096 12.427 0.570 1.00 92.81 105 VAL A N 1
ATOM 843 C CA . VAL A 1 105 ? 8.311 11.588 0.506 1.00 92.81 105 VAL A CA 1
ATOM 844 C C . VAL A 1 105 ? 8.501 10.767 1.784 1.00 92.81 105 VAL A C 1
ATOM 846 O O . VAL A 1 105 ? 8.795 9.578 1.708 1.00 92.81 105 VAL A O 1
ATOM 849 N N . SER A 1 106 ? 8.235 11.362 2.950 1.00 93.25 106 SER A N 1
ATOM 850 C CA . SER A 1 106 ? 8.318 10.707 4.265 1.00 93.25 106 SER A CA 1
ATOM 851 C C . SER A 1 106 ? 7.382 9.504 4.432 1.00 93.25 106 SER A C 1
ATOM 853 O O . SER A 1 106 ? 7.563 8.689 5.335 1.00 93.25 106 SER A O 1
ATOM 855 N N . LYS A 1 107 ? 6.374 9.377 3.564 1.00 94.69 107 LYS A N 1
ATOM 856 C CA . LYS A 1 107 ? 5.388 8.300 3.587 1.00 94.69 107 LYS A CA 1
ATOM 857 C C . LYS A 1 107 ? 5.746 7.132 2.670 1.00 94.69 107 LYS A C 1
ATOM 859 O O . LYS A 1 107 ? 5.180 6.055 2.848 1.00 94.69 107 LYS A O 1
ATOM 864 N N . VAL A 1 108 ? 6.636 7.335 1.697 1.00 95.00 108 VAL A N 1
ATOM 865 C CA . VAL A 1 108 ? 6.940 6.358 0.642 1.00 95.00 108 VAL A CA 1
ATOM 866 C C . VAL A 1 108 ? 8.321 5.743 0.863 1.00 95.00 108 VAL A C 1
ATOM 868 O O . VAL A 1 108 ? 9.348 6.409 0.733 1.00 95.00 108 VAL A O 1
ATOM 871 N N . VAL A 1 109 ? 8.348 4.444 1.142 1.00 94.00 109 VAL A N 1
ATOM 872 C CA . VAL A 1 109 ? 9.566 3.661 1.382 1.00 94.00 109 VAL A CA 1
ATOM 873 C C . VAL A 1 109 ? 9.717 2.632 0.266 1.00 94.00 109 VAL A C 1
ATOM 875 O O . VAL A 1 109 ? 8.748 1.975 -0.089 1.00 94.00 109 VAL A O 1
ATOM 878 N N . CYS A 1 110 ? 10.919 2.478 -0.294 1.00 93.12 110 CYS A N 1
ATOM 879 C CA . CYS A 1 110 ? 11.187 1.416 -1.265 1.00 93.12 110 CYS A CA 1
ATOM 880 C C . CYS A 1 110 ? 11.836 0.235 -0.554 1.00 93.12 110 CYS A C 1
ATOM 882 O O . CYS A 1 110 ? 12.868 0.411 0.089 1.00 93.12 110 CYS A O 1
ATOM 884 N N . ILE A 1 111 ? 11.238 -0.944 -0.690 1.00 90.88 111 ILE A N 1
ATOM 885 C CA . ILE A 1 111 ? 11.782 -2.213 -0.210 1.00 90.88 111 ILE A CA 1
ATOM 886 C C . ILE A 1 111 ? 11.717 -3.174 -1.392 1.00 90.88 111 ILE A C 1
ATOM 888 O O . ILE A 1 111 ? 10.628 -3.583 -1.787 1.00 90.88 111 ILE A O 1
ATOM 892 N N . HIS A 1 112 ? 12.872 -3.486 -1.981 1.00 85.06 112 HIS A N 1
ATOM 893 C CA . HIS A 1 112 ? 12.944 -4.389 -3.130 1.00 85.06 112 HIS A CA 1
ATOM 894 C C . HIS A 1 112 ? 12.517 -5.800 -2.735 1.00 85.06 112 HIS A C 1
ATOM 896 O O . HIS A 1 112 ? 12.801 -6.256 -1.625 1.00 85.06 112 HIS A O 1
ATOM 902 N N . ASN A 1 113 ? 11.849 -6.500 -3.651 1.00 81.00 113 ASN A N 1
ATOM 903 C CA . ASN A 1 113 ? 11.598 -7.924 -3.464 1.00 81.00 113 ASN A CA 1
ATOM 904 C C . ASN A 1 113 ? 12.944 -8.662 -3.426 1.00 81.00 113 ASN A C 1
ATOM 906 O O . ASN A 1 113 ? 13.769 -8.477 -4.318 1.00 81.00 113 ASN A O 1
ATOM 910 N N . GLY A 1 114 ? 13.152 -9.492 -2.407 1.00 76.62 114 GLY A N 1
ATOM 911 C CA . GLY A 1 114 ? 14.323 -10.359 -2.309 1.00 76.62 114 GLY A CA 1
ATOM 912 C C . GLY A 1 114 ? 14.004 -11.768 -2.797 1.00 76.62 114 GLY A C 1
ATOM 913 O O . GLY A 1 114 ? 12.968 -12.324 -2.431 1.00 76.62 114 GLY A O 1
ATOM 914 N N . MET A 1 115 ? 14.905 -12.344 -3.588 1.00 76.31 115 MET A N 1
ATOM 915 C CA . MET A 1 115 ? 14.986 -13.783 -3.836 1.00 76.31 115 MET A CA 1
ATOM 916 C C . MET A 1 115 ? 16.294 -14.266 -3.195 1.00 76.31 115 MET A C 1
ATOM 918 O O . MET A 1 115 ? 17.291 -13.557 -3.330 1.00 76.31 115 MET A O 1
ATOM 922 N N . PRO A 1 116 ? 16.320 -15.398 -2.470 1.00 75.56 116 PRO A N 1
ATOM 923 C CA . PRO A 1 116 ? 17.581 -15.971 -2.015 1.00 75.56 116 PRO A CA 1
ATOM 924 C C . PRO A 1 116 ? 18.507 -16.226 -3.205 1.00 75.56 116 PRO A C 1
ATOM 926 O O . PRO A 1 116 ? 18.045 -16.630 -4.277 1.00 75.56 116 PRO A O 1
ATOM 929 N N . ASP A 1 117 ? 19.802 -16.000 -2.995 1.00 78.00 117 ASP A N 1
ATOM 930 C CA . ASP A 1 117 ? 20.808 -16.277 -4.011 1.00 78.00 117 ASP A CA 1
ATOM 931 C C . ASP A 1 117 ? 20.779 -17.757 -4.390 1.00 78.00 117 ASP A C 1
ATOM 933 O O . ASP A 1 117 ? 20.656 -18.651 -3.546 1.00 78.00 117 ASP A O 1
ATOM 937 N N . ILE A 1 118 ? 20.883 -18.008 -5.689 1.00 81.81 118 ILE A N 1
ATOM 938 C CA . ILE A 1 118 ? 21.019 -19.357 -6.223 1.00 81.81 118 ILE A CA 1
ATOM 939 C C . ILE A 1 118 ? 22.498 -19.768 -6.201 1.00 81.81 118 ILE A C 1
ATOM 941 O O . ILE A 1 118 ? 23.367 -18.919 -6.414 1.00 81.81 118 ILE A O 1
ATOM 945 N N . PRO A 1 119 ? 22.813 -21.057 -5.977 1.00 84.25 119 PRO A N 1
ATOM 946 C CA . PRO A 1 119 ? 24.179 -21.555 -6.085 1.00 84.25 119 PRO A CA 1
ATOM 947 C C . PRO A 1 119 ? 24.804 -21.201 -7.436 1.00 84.25 119 PRO A C 1
ATOM 949 O O . PRO A 1 119 ? 24.114 -21.143 -8.456 1.00 84.25 119 PRO A O 1
ATOM 952 N N . SER A 1 120 ? 26.125 -21.034 -7.464 1.00 79.12 120 SER A N 1
ATOM 953 C CA . SER A 1 120 ? 26.874 -20.647 -8.668 1.00 79.12 120 SER A CA 1
ATOM 954 C C . SER A 1 120 ? 26.699 -21.609 -9.851 1.00 79.12 120 SER A C 1
ATOM 956 O O . SER A 1 120 ? 26.898 -21.198 -10.992 1.00 79.12 120 SER A O 1
ATOM 958 N N . GLN A 1 121 ? 26.291 -22.863 -9.608 1.00 77.81 121 GLN A N 1
ATOM 959 C CA . GLN A 1 121 ? 25.954 -23.824 -10.668 1.00 77.81 121 GLN A CA 1
ATOM 960 C C . GLN A 1 121 ? 24.629 -23.507 -11.385 1.00 77.81 121 GLN A C 1
ATOM 962 O O . GLN A 1 121 ? 24.440 -23.931 -12.519 1.00 77.81 121 GLN A O 1
ATOM 967 N N . GLY A 1 122 ? 23.709 -22.787 -10.735 1.00 72.88 122 GLY A N 1
ATOM 968 C CA . GLY A 1 122 ? 22.412 -22.396 -11.296 1.00 72.88 122 GLY A CA 1
ATOM 969 C C . GLY A 1 122 ? 22.402 -21.014 -11.955 1.00 72.88 122 GLY A C 1
ATOM 970 O O . GLY A 1 122 ? 21.386 -20.627 -12.530 1.00 72.88 122 GLY A O 1
ATOM 971 N N . MET A 1 123 ? 23.500 -20.255 -11.865 1.00 77.12 123 MET A N 1
ATOM 972 C CA . MET A 1 123 ? 23.608 -18.933 -12.484 1.00 77.12 123 MET A CA 1
ATOM 973 C C . MET A 1 123 ? 23.890 -19.052 -13.984 1.00 77.12 123 MET A C 1
ATOM 975 O O . MET A 1 123 ? 24.814 -19.748 -14.402 1.00 77.12 123 MET A O 1
ATOM 979 N N . ALA A 1 124 ? 23.119 -18.327 -14.795 1.00 76.12 124 ALA A N 1
ATOM 980 C CA . ALA A 1 124 ? 23.396 -18.198 -16.220 1.00 76.12 124 ALA A CA 1
ATOM 981 C C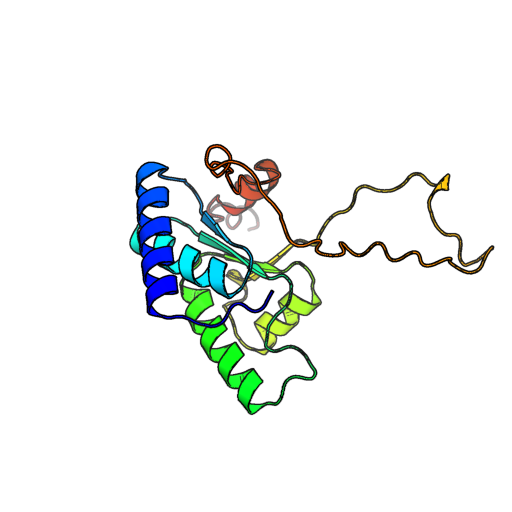 . ALA A 1 124 ? 24.732 -17.468 -16.439 1.00 76.12 124 ALA A C 1
ATOM 983 O O . ALA A 1 124 ? 25.010 -16.469 -15.775 1.00 76.12 124 ALA A O 1
ATOM 984 N N . ARG A 1 125 ? 25.541 -17.955 -17.387 1.00 81.06 125 ARG A N 1
ATOM 985 C CA . ARG A 1 125 ? 26.816 -17.345 -17.795 1.00 81.06 125 ARG A CA 1
ATOM 986 C C . ARG A 1 125 ? 26.710 -16.870 -19.245 1.00 81.06 125 ARG A C 1
ATOM 988 O O . ARG A 1 125 ? 27.171 -17.584 -20.133 1.00 81.06 125 ARG A O 1
ATOM 995 N N . PRO A 1 126 ? 26.098 -15.697 -19.489 1.00 78.56 126 PRO A N 1
ATOM 996 C CA . PRO A 1 126 ? 25.846 -15.198 -20.842 1.00 78.56 126 PRO A CA 1
ATOM 997 C C . PRO A 1 126 ? 27.131 -14.980 -21.655 1.00 78.56 126 PRO A C 1
ATOM 999 O O . PRO A 1 126 ? 27.077 -14.990 -22.878 1.00 78.56 126 PRO A O 1
ATOM 1002 N N . GLU A 1 127 ? 28.279 -14.843 -20.981 1.00 84.38 127 GLU A N 1
ATOM 1003 C CA . GLU A 1 127 ? 29.611 -14.773 -21.598 1.00 84.38 127 GLU A CA 1
ATOM 1004 C C . GLU A 1 127 ? 30.040 -16.090 -22.283 1.00 84.38 127 GLU A C 1
ATOM 1006 O O . GLU A 1 127 ? 30.901 -16.072 -23.157 1.00 84.38 127 GLU A O 1
ATOM 1011 N N . ILE A 1 128 ? 29.500 -17.236 -21.842 1.00 85.31 128 ILE A N 1
ATOM 1012 C CA . ILE A 1 128 ? 29.938 -18.586 -22.245 1.00 85.31 128 ILE A CA 1
ATOM 1013 C C . ILE A 1 128 ? 28.854 -19.302 -23.059 1.00 85.31 128 ILE A C 1
ATOM 1015 O O . ILE A 1 128 ? 29.171 -19.994 -24.021 1.00 85.31 128 ILE A O 1
ATOM 1019 N N . ASP A 1 129 ? 27.584 -19.148 -22.679 1.00 81.44 129 ASP A N 1
ATOM 1020 C CA . ASP A 1 129 ? 26.442 -19.795 -23.329 1.00 81.44 129 ASP A CA 1
ATOM 1021 C C . ASP A 1 129 ? 25.255 -18.814 -23.377 1.00 81.44 129 ASP A C 1
ATOM 1023 O O . ASP A 1 129 ? 24.972 -18.164 -22.359 1.00 81.44 129 ASP A O 1
ATOM 1027 N N . PRO A 1 130 ? 24.551 -18.654 -24.518 1.00 79.56 130 PRO A N 1
ATOM 1028 C CA . PRO A 1 130 ? 23.365 -17.808 -24.594 1.00 79.56 130 PRO A CA 1
ATOM 1029 C C . PRO A 1 130 ? 22.341 -18.135 -23.489 1.00 79.56 130 PRO A C 1
ATOM 1031 O O . PRO A 1 130 ? 21.984 -19.298 -23.280 1.00 79.56 130 PRO A O 1
ATOM 1034 N N . PRO A 1 131 ? 21.806 -17.120 -22.781 1.00 77.00 131 PRO A N 1
ATOM 1035 C CA . PRO A 1 131 ? 20.922 -17.349 -21.647 1.00 77.00 131 PRO A CA 1
ATOM 1036 C C . PRO A 1 131 ? 19.607 -17.999 -22.090 1.00 77.00 131 PRO A C 1
ATOM 1038 O O . PRO A 1 131 ? 18.831 -17.442 -22.868 1.00 77.00 131 PRO A O 1
ATOM 1041 N N . ARG A 1 132 ? 19.312 -19.175 -21.531 1.00 74.88 132 ARG A N 1
ATOM 1042 C CA . ARG A 1 132 ? 18.018 -19.845 -21.694 1.00 74.88 132 ARG A CA 1
ATOM 1043 C C . ARG A 1 132 ? 17.005 -19.261 -20.715 1.00 74.88 132 ARG A C 1
ATOM 1045 O O . ARG A 1 132 ? 17.037 -19.552 -19.522 1.00 74.88 132 ARG A O 1
ATOM 1052 N N . ILE A 1 133 ? 16.079 -18.455 -21.224 1.00 77.25 133 ILE A N 1
ATOM 1053 C CA . ILE A 1 133 ? 15.021 -17.846 -20.412 1.00 77.25 133 ILE A CA 1
ATOM 1054 C C . ILE A 1 133 ? 13.858 -18.834 -20.285 1.00 77.25 133 ILE A C 1
ATOM 1056 O O . ILE A 1 133 ? 13.152 -19.107 -21.254 1.00 77.25 133 ILE A O 1
ATOM 1060 N N . VAL A 1 134 ? 13.636 -19.354 -19.077 1.00 73.94 134 VAL A N 1
ATOM 1061 C CA . VAL A 1 134 ? 12.466 -20.183 -18.757 1.00 73.94 134 VAL A CA 1
ATOM 1062 C C . VAL A 1 134 ? 11.496 -19.357 -17.922 1.00 73.94 134 VAL A C 1
ATOM 1064 O O . VAL A 1 134 ? 11.771 -19.029 -16.770 1.00 73.94 134 VAL A O 1
ATOM 1067 N N . MET A 1 135 ? 10.342 -19.018 -18.496 1.00 65.25 135 MET A N 1
ATOM 1068 C CA . MET A 1 135 ? 9.281 -18.317 -17.776 1.00 65.25 135 MET A CA 1
ATOM 1069 C C . MET A 1 135 ? 8.300 -19.324 -17.177 1.00 65.25 135 MET A C 1
ATOM 1071 O O . MET A 1 135 ? 7.505 -19.933 -17.892 1.00 65.25 135 MET A O 1
ATOM 1075 N N . VAL A 1 136 ? 8.309 -19.463 -15.853 1.00 66.81 136 VAL A N 1
ATOM 1076 C CA . VAL A 1 136 ? 7.270 -20.211 -15.136 1.00 66.81 136 VAL A CA 1
ATOM 1077 C C . VAL A 1 136 ? 6.177 -19.233 -14.726 1.00 66.81 136 VAL A C 1
ATOM 1079 O O . VAL A 1 136 ? 6.310 -18.485 -13.761 1.00 66.81 136 VAL A O 1
ATOM 1082 N N . ALA A 1 137 ? 5.081 -19.220 -15.479 1.00 52.59 137 ALA A N 1
ATOM 1083 C CA . ALA A 1 137 ? 3.884 -18.489 -15.095 1.00 52.59 137 ALA A CA 1
ATOM 1084 C C . ALA A 1 137 ? 2.955 -19.400 -14.291 1.00 52.59 137 ALA A C 1
ATOM 1086 O O . ALA A 1 137 ? 2.714 -20.550 -14.661 1.00 52.59 137 ALA A O 1
ATOM 1087 N N . ILE A 1 138 ? 2.361 -18.870 -13.221 1.00 51.00 138 ILE A N 1
ATOM 1088 C CA . ILE A 1 138 ? 1.236 -19.542 -12.571 1.00 51.00 138 ILE A CA 1
ATOM 1089 C C . ILE A 1 138 ? 0.050 -19.469 -13.537 1.00 51.00 138 ILE A C 1
ATOM 1091 O O . ILE A 1 138 ? -0.654 -18.459 -13.604 1.00 51.00 138 ILE A O 1
ATOM 1095 N N . HIS A 1 139 ? -0.183 -20.543 -14.290 1.00 34.88 139 HIS A N 1
ATOM 1096 C CA . HIS A 1 139 ? -1.429 -20.716 -15.022 1.00 34.88 139 HIS A CA 1
ATOM 1097 C C . HIS A 1 139 ? -2.543 -20.882 -13.984 1.00 34.88 139 HIS A C 1
ATOM 1099 O O . HIS A 1 139 ? -2.572 -21.863 -13.239 1.00 34.88 139 HIS A O 1
ATOM 1105 N N . SER A 1 140 ? -3.435 -19.896 -13.856 1.00 38.59 140 SER A N 1
ATOM 1106 C CA . SER A 1 140 ? -4.508 -19.963 -12.866 1.00 38.59 140 SER A CA 1
ATOM 1107 C C . SER A 1 140 ? -5.539 -21.013 -13.283 1.00 38.59 140 SER A C 1
ATOM 1109 O O . SER A 1 140 ? -6.559 -20.686 -13.891 1.00 38.59 140 SER A O 1
ATOM 1111 N N . VAL A 1 141 ? -5.293 -22.278 -12.942 1.00 42.50 141 VAL A N 1
ATOM 1112 C CA . VAL A 1 141 ? -6.310 -23.326 -12.995 1.00 42.50 141 VAL A CA 1
ATOM 1113 C C . VAL A 1 141 ? -7.434 -22.910 -12.047 1.00 42.50 141 VAL A C 1
ATOM 1115 O O . VAL A 1 141 ? -7.235 -22.642 -10.859 1.00 42.50 141 VAL A O 1
ATOM 1118 N N . ARG A 1 142 ? -8.632 -22.774 -12.615 1.00 45.25 142 ARG A N 1
ATOM 1119 C CA . ARG A 1 142 ? -9.875 -22.445 -11.917 1.00 45.25 142 ARG A CA 1
ATOM 1120 C C . ARG A 1 142 ? -10.026 -23.371 -10.700 1.00 45.25 142 ARG A C 1
ATOM 1122 O O . ARG A 1 142 ? -10.156 -24.579 -10.861 1.00 45.25 142 ARG A O 1
ATOM 1129 N N . ARG A 1 143 ? -10.019 -22.805 -9.486 1.00 40.06 143 ARG A N 1
ATOM 1130 C CA . ARG A 1 143 ? -10.187 -23.555 -8.228 1.00 40.06 143 ARG A CA 1
ATOM 1131 C C . ARG A 1 143 ? -11.513 -24.330 -8.247 1.00 40.06 143 ARG A C 1
ATOM 1133 O O . ARG A 1 143 ? -12.571 -23.717 -8.115 1.00 40.06 143 ARG A O 1
ATOM 1140 N N . ARG A 1 144 ? -11.468 -25.659 -8.378 1.00 38.62 144 ARG A N 1
ATOM 1141 C CA . ARG A 1 144 ? -12.567 -26.545 -7.971 1.00 38.62 144 ARG A CA 1
ATOM 1142 C C . ARG A 1 144 ? -12.330 -26.966 -6.518 1.00 38.62 144 ARG A C 1
ATOM 1144 O O . ARG A 1 144 ? -11.241 -27.400 -6.180 1.00 38.62 144 ARG A O 1
ATOM 1151 N N . HIS A 1 145 ? -13.371 -26.774 -5.708 1.00 46.09 145 HIS A N 1
ATOM 1152 C CA . HIS A 1 145 ? -13.671 -27.439 -4.435 1.00 46.09 145 HIS A CA 1
ATOM 1153 C C . HIS A 1 145 ? -12.541 -27.540 -3.396 1.00 46.09 145 HIS A C 1
ATOM 1155 O O . HIS A 1 145 ? -11.804 -28.515 -3.342 1.00 46.09 145 HIS A O 1
ATOM 1161 N N . LEU A 1 146 ? -12.506 -26.566 -2.479 1.00 39.25 146 LEU A N 1
ATOM 1162 C CA . LEU A 1 146 ? -11.948 -26.753 -1.136 1.00 39.25 146 LEU A CA 1
ATOM 1163 C C . LEU A 1 146 ? -13.080 -26.555 -0.110 1.00 39.25 146 LEU A C 1
ATOM 1165 O O . LEU A 1 146 ? -13.829 -25.578 -0.242 1.00 39.25 146 LEU A O 1
ATOM 1169 N N . PRO A 1 147 ? -13.230 -27.456 0.879 1.00 36.75 147 PRO A N 1
ATOM 1170 C CA . PRO A 1 147 ? -14.298 -27.397 1.869 1.00 36.75 147 PRO A CA 1
ATOM 1171 C C . PRO A 1 147 ? -14.201 -26.148 2.758 1.00 36.75 147 PRO A C 1
ATOM 1173 O O . PRO A 1 147 ? -13.137 -25.577 3.005 1.00 36.75 147 PRO A O 1
ATOM 1176 N N . THR A 1 148 ? -15.366 -25.708 3.225 1.00 41.19 148 THR A N 1
ATOM 1177 C CA . THR A 1 148 ? -15.658 -24.407 3.850 1.00 41.19 148 THR A CA 1
ATOM 1178 C C . THR A 1 148 ? -14.881 -24.121 5.150 1.00 41.19 148 THR A C 1
ATOM 1180 O O . THR A 1 148 ? -14.862 -22.978 5.603 1.00 41.19 148 THR A O 1
ATOM 1183 N N . SER A 1 149 ? -14.185 -25.108 5.719 1.00 30.70 149 SER A N 1
ATOM 1184 C CA . SER A 1 149 ? -13.435 -25.025 6.981 1.00 30.70 149 SER A CA 1
ATOM 1185 C C . SER A 1 149 ? -12.015 -24.441 6.864 1.00 30.70 149 SER A C 1
ATOM 1187 O O . SER A 1 149 ? -11.461 -24.010 7.870 1.00 30.70 149 SER A O 1
ATOM 1189 N N . ALA A 1 150 ? -11.446 -24.313 5.659 1.00 35.66 150 ALA A N 1
ATOM 1190 C CA . ALA A 1 150 ? -10.086 -23.785 5.448 1.00 35.66 150 ALA A CA 1
ATOM 1191 C C . ALA A 1 150 ? -10.027 -22.283 5.077 1.00 35.66 150 ALA A C 1
ATOM 1193 O O . ALA A 1 150 ? -9.012 -21.790 4.588 1.00 35.66 150 ALA A O 1
ATOM 1194 N N . LYS A 1 151 ? -11.108 -21.516 5.295 1.00 34.88 151 LYS A N 1
ATOM 1195 C CA . LYS A 1 151 ? -11.134 -20.059 5.026 1.00 34.88 151 LYS A CA 1
ATOM 1196 C C . LYS A 1 151 ? -10.499 -19.200 6.135 1.00 34.88 151 LYS A C 1
ATOM 1198 O O . LYS A 1 151 ? -10.461 -17.978 6.003 1.00 34.88 151 LYS A O 1
ATOM 1203 N N . ARG A 1 152 ? -9.961 -19.813 7.195 1.00 37.31 152 ARG A N 1
ATOM 1204 C CA . ARG A 1 152 ? -9.085 -19.159 8.182 1.00 37.31 152 ARG A CA 1
ATOM 1205 C C . ARG A 1 152 ? -7.626 -19.261 7.728 1.00 37.31 152 ARG A C 1
ATOM 1207 O O . ARG A 1 152 ? -6.906 -20.148 8.157 1.00 37.31 152 ARG A O 1
ATOM 1214 N N . LEU A 1 153 ? -7.196 -18.352 6.862 1.00 33.53 153 LEU A N 1
ATOM 1215 C CA . LEU A 1 153 ? -5.774 -18.056 6.663 1.00 33.53 153 LEU A CA 1
ATOM 1216 C C . LEU A 1 153 ? -5.692 -16.559 6.332 1.00 33.53 153 LEU A C 1
ATOM 1218 O O . LEU A 1 153 ? -6.024 -16.133 5.230 1.00 33.53 153 LEU A O 1
ATOM 1222 N N . LEU A 1 154 ? -5.615 -15.701 7.351 1.00 32.81 154 LEU A N 1
ATOM 1223 C CA . LEU A 1 154 ? -4.343 -15.194 7.876 1.00 32.81 154 LEU A CA 1
ATOM 1224 C C . LEU A 1 154 ? -3.399 -14.808 6.722 1.00 32.81 154 LEU A C 1
ATOM 1226 O O . LEU A 1 154 ? -2.529 -15.575 6.327 1.00 32.81 154 LEU A O 1
ATOM 1230 N N . PHE A 1 155 ? -3.554 -13.588 6.198 1.00 30.58 155 PHE A N 1
ATOM 1231 C CA . PHE A 1 155 ? -2.417 -12.868 5.619 1.00 30.58 155 PHE A CA 1
ATOM 1232 C C . PHE A 1 155 ? -1.557 -12.403 6.800 1.00 30.58 155 PHE A C 1
ATOM 1234 O O . PHE A 1 155 ? -1.658 -11.269 7.260 1.00 30.58 155 PHE A O 1
ATOM 1241 N N . CYS A 1 156 ? -0.811 -13.350 7.370 1.00 26.75 156 CYS A N 1
ATOM 1242 C CA . CYS A 1 156 ? 0.172 -13.100 8.408 1.00 26.75 156 CYS A CA 1
ATOM 1243 C C . CYS A 1 156 ? 1.516 -12.828 7.734 1.00 26.75 156 CYS A C 1
ATOM 1245 O O . CYS A 1 156 ? 1.932 -13.535 6.818 1.00 26.75 156 CYS A O 1
ATOM 1247 N N . VAL A 1 157 ? 2.126 -11.744 8.184 1.00 33.88 157 VAL A N 1
ATOM 1248 C CA . VAL A 1 157 ? 3.385 -11.153 7.752 1.00 33.88 157 VAL A CA 1
ATOM 1249 C C . VAL A 1 157 ? 4.491 -12.205 7.632 1.00 33.88 157 VAL A C 1
ATOM 1251 O O . VAL A 1 157 ? 4.923 -12.785 8.627 1.00 33.88 157 VAL A O 1
ATOM 1254 N N . SER A 1 158 ? 5.019 -12.395 6.425 1.00 26.06 158 SER A N 1
ATOM 1255 C CA . SER A 1 158 ? 6.354 -12.956 6.243 1.00 26.06 158 SER A CA 1
ATOM 1256 C C . SER A 1 158 ? 7.381 -11.931 6.743 1.00 26.06 158 SER A C 1
ATOM 1258 O O . SER A 1 158 ? 7.624 -10.917 6.094 1.00 26.06 158 SER A O 1
ATOM 1260 N N . SER A 1 159 ? 7.961 -12.231 7.909 1.00 28.19 159 SER A N 1
ATOM 1261 C CA . SER A 1 159 ? 9.093 -11.567 8.575 1.00 28.19 159 SER A CA 1
ATOM 1262 C C . SER A 1 159 ? 8.810 -10.261 9.349 1.00 28.19 159 SER A C 1
ATOM 1264 O O . SER A 1 159 ? 9.007 -9.140 8.884 1.00 28.19 159 SER A O 1
ATOM 1266 N N . ILE A 1 160 ? 8.421 -10.428 10.618 1.00 36.28 160 ILE A N 1
ATOM 1267 C CA . ILE A 1 160 ? 8.268 -9.385 11.654 1.00 36.28 160 ILE A CA 1
ATOM 1268 C C . ILE A 1 160 ? 9.596 -8.659 11.987 1.00 36.28 160 ILE A C 1
ATOM 1270 O O . ILE A 1 160 ? 9.580 -7.553 12.531 1.00 36.28 160 ILE A O 1
ATOM 1274 N N . SER A 1 161 ? 10.759 -9.215 11.625 1.00 27.77 161 SER A N 1
ATOM 1275 C CA . SER A 1 161 ? 12.072 -8.653 11.984 1.00 27.77 161 SER A CA 1
ATOM 1276 C C . SER A 1 161 ? 12.463 -7.390 11.200 1.00 27.77 161 SER A C 1
ATOM 1278 O O . SER A 1 161 ? 13.330 -6.641 11.655 1.00 27.77 161 SER A O 1
ATOM 1280 N N . GLN A 1 162 ? 11.800 -7.088 10.076 1.00 32.72 162 GLN A N 1
ATOM 1281 C CA . GLN A 1 162 ? 12.034 -5.841 9.328 1.00 32.72 162 GLN A CA 1
ATOM 1282 C C . GLN A 1 162 ? 11.063 -4.706 9.693 1.00 32.72 162 GLN A C 1
ATOM 1284 O O . GLN A 1 162 ? 11.443 -3.538 9.639 1.00 32.72 162 GLN A O 1
ATOM 1289 N N . LEU A 1 163 ? 9.844 -5.018 10.146 1.00 34.72 163 LEU A N 1
ATOM 1290 C CA . LEU A 1 163 ? 8.836 -4.004 10.493 1.00 34.72 163 LEU A CA 1
ATOM 1291 C C . LEU A 1 163 ? 9.080 -3.334 11.852 1.00 34.72 163 LEU A C 1
ATOM 1293 O O . LEU A 1 163 ? 8.759 -2.156 12.005 1.00 34.72 163 LEU A O 1
ATOM 1297 N N . ARG A 1 164 ? 9.727 -4.018 12.809 1.00 32.28 164 ARG A N 1
ATOM 1298 C CA . ARG A 1 164 ? 10.113 -3.407 14.098 1.00 32.28 164 ARG A CA 1
ATOM 1299 C C . ARG A 1 164 ? 11.084 -2.226 13.952 1.00 32.28 164 ARG A C 1
ATOM 1301 O O . ARG A 1 164 ? 11.086 -1.357 14.811 1.00 32.28 164 ARG A O 1
ATOM 1308 N N . ARG A 1 165 ? 11.846 -2.130 12.852 1.00 35.28 165 ARG A N 1
ATOM 1309 C CA . ARG A 1 165 ? 12.717 -0.968 12.576 1.00 35.28 165 ARG A CA 1
ATOM 1310 C C . ARG A 1 165 ? 11.975 0.257 12.036 1.00 35.28 165 ARG A C 1
ATOM 1312 O O . ARG A 1 165 ? 12.519 1.350 12.087 1.00 35.28 165 ARG A O 1
ATOM 1319 N N . LEU A 1 166 ? 10.751 0.096 11.529 1.00 38.44 166 LEU A N 1
ATOM 1320 C CA . LEU A 1 166 ? 9.967 1.187 10.932 1.00 38.44 166 LEU A CA 1
ATOM 1321 C C . LEU A 1 166 ? 8.925 1.785 11.892 1.00 38.44 166 LEU A C 1
ATOM 1323 O O . LEU A 1 166 ? 8.338 2.816 11.569 1.00 38.44 166 LEU A O 1
ATOM 1327 N N . ALA A 1 167 ? 8.686 1.139 13.038 1.00 34.88 167 ALA A N 1
ATOM 1328 C CA . ALA A 1 167 ? 7.630 1.495 13.987 1.00 34.88 167 ALA A CA 1
ATOM 1329 C C . ALA A 1 167 ? 8.110 2.269 15.232 1.00 34.88 167 ALA A C 1
ATOM 1331 O O . ALA A 1 167 ? 7.266 2.684 16.021 1.00 34.88 167 ALA A O 1
ATOM 1332 N N . ASN A 1 168 ? 9.418 2.507 15.405 1.00 30.64 168 ASN A N 1
ATOM 1333 C CA . ASN A 1 168 ? 9.912 3.389 16.470 1.00 30.64 168 ASN A CA 1
ATOM 1334 C C . ASN A 1 168 ? 9.990 4.851 15.987 1.00 30.64 168 ASN A C 1
ATOM 1336 O O . ASN A 1 168 ? 10.465 5.101 14.874 1.00 30.64 168 ASN A O 1
ATOM 1340 N N . PRO A 1 169 ? 9.541 5.829 16.795 1.00 38.66 169 PRO A N 1
ATOM 1341 C CA . PRO A 1 169 ? 9.621 7.242 16.452 1.00 38.66 169 PRO A CA 1
ATOM 1342 C C . PRO A 1 169 ? 11.088 7.697 16.490 1.00 38.66 169 PRO A C 1
ATOM 1344 O O . PRO A 1 169 ? 11.717 7.732 17.541 1.00 38.66 169 PRO A O 1
ATOM 1347 N N . LEU A 1 170 ? 11.647 8.048 15.329 1.00 36.88 170 LEU A N 1
ATOM 1348 C CA . LEU A 1 170 ? 12.972 8.665 15.196 1.00 36.88 170 LEU A CA 1
ATOM 1349 C C . LEU A 1 170 ? 12.933 10.140 15.637 1.00 36.88 170 LEU A C 1
ATOM 1351 O O . LEU A 1 170 ? 13.137 11.042 14.829 1.00 36.88 170 LEU A O 1
ATOM 1355 N N . SER A 1 171 ? 12.644 10.378 16.916 1.00 35.28 171 SER A N 1
ATOM 1356 C CA . SER A 1 171 ? 12.891 11.654 17.600 1.00 35.28 171 SER A CA 1
ATOM 1357 C C . SER A 1 171 ? 14.233 11.679 18.344 1.00 35.28 171 SER A C 1
ATOM 1359 O O . SER A 1 171 ? 14.648 12.746 18.773 1.00 35.28 171 SER A O 1
ATOM 1361 N N . GLU A 1 172 ? 14.949 10.552 18.452 1.00 33.41 172 GLU A N 1
ATOM 1362 C CA . GLU A 1 172 ? 16.180 10.456 19.265 1.00 33.41 172 GLU A CA 1
ATOM 1363 C C . GLU A 1 172 ? 17.500 10.396 18.469 1.00 33.41 172 GLU A C 1
ATOM 1365 O O . GLU A 1 172 ? 18.564 10.497 19.063 1.00 33.41 172 GLU A O 1
ATOM 1370 N N . ILE A 1 173 ? 17.484 10.316 17.130 1.00 34.44 173 ILE A N 1
ATOM 1371 C CA . ILE A 1 173 ? 18.731 10.264 16.321 1.00 34.44 173 ILE A CA 1
ATOM 1372 C C . ILE A 1 173 ? 19.201 11.658 15.835 1.00 34.44 173 ILE A C 1
ATOM 1374 O O . ILE A 1 173 ? 20.264 11.788 15.240 1.00 34.44 173 ILE A O 1
ATOM 1378 N N . PHE A 1 174 ? 18.473 12.737 16.144 1.00 30.78 174 PHE A N 1
ATOM 1379 C CA . PHE A 1 174 ? 18.868 14.112 15.780 1.00 30.78 174 PHE A CA 1
ATOM 1380 C C . PHE A 1 174 ? 19.611 14.895 16.884 1.00 30.78 174 PHE A C 1
ATOM 1382 O O . PHE A 1 174 ? 19.884 16.074 16.690 1.00 30.78 174 PHE A O 1
ATOM 1389 N N . GLN A 1 175 ? 19.973 14.274 18.015 1.00 32.62 175 GLN A N 1
ATOM 1390 C CA . GLN A 1 175 ? 20.678 14.951 19.124 1.00 32.62 175 GLN A CA 1
ATOM 1391 C C . GLN A 1 175 ? 22.135 14.511 19.350 1.00 32.62 175 GLN A C 1
ATOM 1393 O O . GLN A 1 175 ? 22.750 14.952 20.314 1.00 32.62 175 GLN A O 1
ATOM 1398 N N . THR A 1 176 ? 22.730 13.689 18.480 1.00 31.16 176 THR A N 1
ATOM 1399 C CA . THR A 1 176 ? 24.119 13.208 18.677 1.00 31.16 176 THR A CA 1
ATOM 1400 C C . THR A 1 176 ? 25.032 13.444 17.472 1.00 31.16 176 THR A C 1
ATOM 1402 O O . THR A 1 176 ? 25.926 12.648 17.207 1.00 31.16 176 THR A O 1
ATOM 1405 N N . LEU A 1 177 ? 24.805 14.540 16.742 1.00 32.69 177 LEU A N 1
ATOM 1406 C CA . LEU A 1 177 ? 25.758 15.122 15.785 1.00 32.69 177 LEU A CA 1
ATOM 1407 C C . LEU A 1 177 ? 25.657 16.661 15.795 1.00 32.69 177 LEU A C 1
ATOM 1409 O O . LEU A 1 177 ? 25.334 17.274 14.778 1.00 32.69 177 LEU A O 1
ATOM 1413 N N . SER A 1 178 ? 25.940 17.248 16.960 1.00 33.53 178 SER A N 1
ATOM 1414 C CA . SER A 1 178 ? 26.382 18.639 17.128 1.00 33.53 178 SER A CA 1
ATOM 1415 C C . SER A 1 178 ? 27.603 18.647 18.033 1.00 33.53 178 SER A C 1
ATOM 1417 O O . SER A 1 178 ? 27.546 17.924 19.054 1.00 33.53 178 SER A O 1
#

Secondary structure (DSSP, 8-state):
------HHHHHHHHH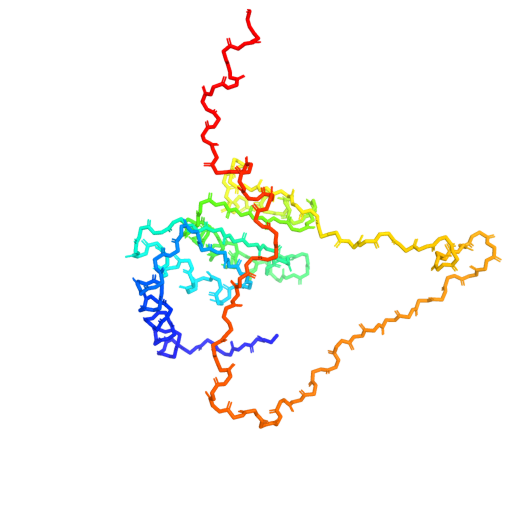HHHHHHHHH--S-EEEESHHHHHHHHHHHHTTT--EEEEESS-TT-TTS-HHHHHHHHHHHHHHHTTSSEEEESSHHHHHHHHHTT-S-GGGEEE-PPP-PPPPTTSS--TTTS------------------GGG-------S-HHHHTTTSS-TTSTTSS--